Protein AF-A0A090KH53-F1 (afdb_monomer_lite)

Radius of gyration: 16.34 Å; chains: 1; bounding box: 43×39×41 Å

Structure (mmCIF, N/CA/C/O backbone):
data_AF-A0A090KH53-F1
#
_entry.id   AF-A0A090KH53-F1
#
loop_
_atom_site.group_PDB
_atom_site.id
_atom_site.type_symbol
_atom_site.label_atom_id
_atom_site.label_alt_id
_atom_site.label_comp_id
_atom_site.label_asym_id
_atom_site.label_entity_id
_atom_site.label_seq_id
_atom_site.pdbx_PDB_ins_code
_atom_site.Cartn_x
_atom_site.Cartn_y
_atom_site.Cartn_z
_atom_site.occupancy
_atom_site.B_iso_or_equiv
_atom_site.auth_seq_id
_atom_site.auth_comp_id
_atom_site.auth_asym_id
_atom_site.auth_atom_id
_atom_site.pdbx_PDB_model_num
ATOM 1 N N . MET A 1 1 ? -23.558 -7.255 -25.163 1.00 36.09 1 MET A N 1
ATOM 2 C CA . MET A 1 1 ? -22.268 -6.539 -25.307 1.00 36.09 1 MET A CA 1
ATOM 3 C C . MET A 1 1 ? -22.298 -5.239 -24.498 1.00 36.09 1 MET A C 1
ATOM 5 O O . MET A 1 1 ? -22.715 -4.218 -25.021 1.00 36.09 1 MET A O 1
ATOM 9 N N . ARG A 1 2 ? -21.944 -5.261 -23.205 1.00 32.09 2 ARG A N 1
ATOM 10 C CA . ARG A 1 2 ? -21.854 -4.046 -22.356 1.00 32.09 2 ARG A CA 1
ATOM 11 C C . ARG A 1 2 ? -20.673 -4.074 -21.363 1.00 32.09 2 ARG A C 1
ATOM 13 O O . ARG A 1 2 ? -20.668 -3.305 -20.414 1.00 32.09 2 ARG A O 1
ATOM 20 N N . SER A 1 3 ? -19.657 -4.913 -21.587 1.00 32.62 3 SER A N 1
ATOM 21 C CA . SER A 1 3 ? -18.611 -5.167 -20.573 1.00 32.62 3 SER A CA 1
ATOM 22 C C . SER A 1 3 ? -17.208 -4.653 -20.916 1.00 32.62 3 SER A C 1
ATOM 24 O O . SER A 1 3 ? -16.292 -4.857 -20.133 1.00 32.62 3 SER A O 1
ATOM 26 N N . VAL A 1 4 ? -17.018 -3.946 -22.035 1.00 26.72 4 VAL A N 1
ATOM 27 C CA . VAL A 1 4 ? -15.692 -3.404 -22.413 1.00 26.72 4 VAL A CA 1
ATOM 28 C C . VAL A 1 4 ? -15.463 -1.985 -21.856 1.00 26.72 4 VAL A C 1
ATOM 30 O O . VAL A 1 4 ? -14.329 -1.562 -21.662 1.00 26.72 4 VAL A O 1
ATOM 33 N N . SER A 1 5 ? -16.523 -1.243 -21.512 1.00 27.14 5 SER A N 1
ATOM 34 C CA . SER A 1 5 ? -16.422 0.174 -21.114 1.00 27.14 5 SER A CA 1
ATOM 35 C C . SER A 1 5 ? -16.051 0.424 -19.644 1.00 27.14 5 SER A C 1
ATOM 37 O O . SER A 1 5 ? -15.729 1.559 -19.290 1.00 27.14 5 SER A O 1
ATOM 39 N N . ILE A 1 6 ? -16.081 -0.603 -18.786 1.00 28.72 6 ILE A N 1
ATOM 40 C CA . ILE A 1 6 ? -15.756 -0.474 -17.353 1.00 28.72 6 ILE A CA 1
ATOM 41 C C . ILE A 1 6 ? -14.247 -0.651 -17.111 1.00 28.72 6 ILE A C 1
ATOM 43 O O . ILE A 1 6 ? -13.673 0.134 -16.358 1.00 28.72 6 ILE A O 1
ATOM 47 N N . LEU A 1 7 ? -13.579 -1.585 -17.808 1.00 29.00 7 LEU A N 1
ATOM 48 C CA . LEU A 1 7 ? -12.127 -1.800 -17.671 1.00 29.00 7 LEU A CA 1
ATOM 49 C C . LEU A 1 7 ? -11.296 -0.595 -18.151 1.00 29.00 7 LEU A C 1
ATOM 51 O O . LEU A 1 7 ? -10.310 -0.227 -17.515 1.00 29.00 7 LEU A O 1
ATOM 55 N N . ALA A 1 8 ? -11.729 0.088 -19.216 1.00 28.22 8 ALA A N 1
ATOM 56 C CA . ALA A 1 8 ? -11.022 1.257 -19.751 1.00 28.22 8 ALA A CA 1
ATOM 57 C C . ALA A 1 8 ? -11.035 2.478 -18.805 1.00 28.22 8 ALA A C 1
ATOM 59 O O . ALA A 1 8 ? -10.188 3.363 -18.918 1.00 28.22 8 ALA A O 1
ATOM 60 N N . LYS A 1 9 ? -11.981 2.545 -17.854 1.00 30.27 9 LYS A N 1
ATOM 61 C CA . LYS A 1 9 ? -12.041 3.629 -16.857 1.00 30.27 9 LYS A CA 1
ATOM 62 C C . LYS A 1 9 ? -11.125 3.385 -15.655 1.00 30.27 9 LYS A C 1
ATOM 64 O O . LYS A 1 9 ? -10.704 4.349 -15.026 1.00 30.27 9 LYS A O 1
ATOM 69 N N . THR A 1 10 ? -10.792 2.131 -15.342 1.00 43.41 10 THR A N 1
ATOM 70 C CA . THR A 1 10 ? -10.001 1.786 -14.149 1.00 43.41 10 THR A CA 1
ATOM 71 C C . THR A 1 10 ? -8.487 1.909 -14.336 1.00 43.41 10 THR A C 1
ATOM 73 O O . THR A 1 10 ? -7.813 2.252 -13.368 1.00 43.41 10 THR A O 1
ATOM 76 N N . GLY A 1 11 ? -7.959 1.707 -15.552 1.00 40.19 11 GLY A N 1
ATOM 77 C CA . GLY A 1 11 ? -6.536 1.951 -15.857 1.00 40.19 11 GLY A CA 1
ATOM 78 C C . GLY A 1 11 ? -6.195 3.444 -15.923 1.00 40.19 11 GLY A C 1
ATOM 79 O O . GLY A 1 11 ? -5.190 3.897 -15.382 1.00 40.19 11 GLY A O 1
ATOM 80 N N . LYS A 1 12 ? -7.120 4.259 -16.453 1.00 41.66 12 LYS A N 1
ATOM 81 C CA . LYS A 1 12 ? -6.928 5.708 -16.627 1.00 41.66 12 LYS A CA 1
ATOM 82 C C . LYS A 1 12 ? -6.725 6.467 -15.308 1.00 41.66 12 LYS A C 1
ATOM 84 O O . LYS A 1 12 ? -6.047 7.482 -15.305 1.00 41.66 12 LYS A O 1
ATOM 89 N N . ALA A 1 13 ? -7.275 5.983 -14.193 1.00 44.31 13 ALA A N 1
ATOM 90 C CA . ALA A 1 13 ? -7.125 6.599 -12.870 1.00 44.31 13 ALA A CA 1
ATOM 91 C C . ALA A 1 13 ? -5.740 6.350 -12.237 1.00 44.31 13 ALA A C 1
ATOM 93 O O . ALA A 1 13 ? -5.166 7.260 -11.642 1.00 44.31 13 ALA A O 1
ATOM 94 N N . LEU A 1 14 ? -5.173 5.145 -12.407 1.00 46.28 14 LEU A N 1
ATOM 95 C CA . LEU A 1 14 ? -3.783 4.860 -12.021 1.00 46.28 14 LEU A CA 1
ATOM 96 C C . LEU A 1 14 ? -2.815 5.653 -12.912 1.00 46.28 14 LEU A C 1
ATOM 98 O O . LEU A 1 14 ? -1.851 6.236 -12.421 1.00 46.28 14 LEU A O 1
ATOM 102 N N . GLN A 1 15 ? -3.138 5.728 -14.204 1.00 47.66 15 GLN A N 1
ATOM 103 C CA . GLN A 1 15 ? -2.396 6.494 -15.194 1.00 47.66 15 GLN A CA 1
ATOM 104 C C . GLN A 1 15 ? -2.440 8.002 -14.911 1.00 47.66 15 GLN A C 1
ATOM 106 O O . GLN A 1 15 ? -1.408 8.642 -15.005 1.00 47.66 15 GLN A O 1
ATOM 111 N N . LEU A 1 16 ? -3.579 8.572 -14.499 1.00 41.19 16 LEU A N 1
ATOM 112 C CA . LEU A 1 16 ? -3.717 10.003 -14.188 1.00 41.19 16 LEU A CA 1
ATOM 113 C C . LEU A 1 16 ? -2.996 10.402 -12.896 1.00 41.19 16 LEU A C 1
ATOM 115 O O . LEU A 1 16 ? -2.250 11.372 -12.923 1.00 41.19 16 LEU A O 1
ATOM 119 N N . ALA A 1 17 ? -3.152 9.647 -11.803 1.00 45.41 17 ALA A N 1
ATOM 120 C CA . ALA A 1 17 ? -2.506 9.984 -10.531 1.00 45.41 17 ALA A CA 1
ATOM 121 C C . ALA A 1 17 ? -0.972 9.890 -10.609 1.00 45.41 17 ALA A C 1
ATOM 123 O O . ALA A 1 17 ? -0.268 10.706 -10.019 1.00 45.41 17 ALA A O 1
ATOM 124 N N . LEU A 1 18 ? -0.441 8.926 -11.372 1.00 49.88 18 LEU A N 1
ATOM 125 C CA . LEU A 1 18 ? 1.002 8.812 -11.567 1.00 49.88 18 LEU A CA 1
ATOM 126 C C . LEU A 1 18 ? 1.523 9.720 -12.699 1.00 49.88 18 LEU A C 1
ATOM 128 O O . LEU A 1 18 ? 2.639 10.211 -12.588 1.00 49.88 18 LEU A O 1
ATOM 132 N N . ALA A 1 19 ? 0.747 10.002 -13.756 1.00 41.44 19 ALA A N 1
ATOM 133 C CA . ALA A 1 19 ? 1.155 10.926 -14.827 1.00 41.44 19 ALA A CA 1
ATOM 134 C C . ALA A 1 19 ? 1.070 12.409 -14.420 1.00 41.44 19 ALA A C 1
ATOM 136 O O . ALA A 1 19 ? 1.871 13.216 -14.893 1.00 41.44 19 ALA A O 1
ATOM 137 N N . ALA A 1 20 ? 0.154 12.789 -13.526 1.00 38.91 20 ALA A N 1
ATOM 138 C CA . ALA A 1 20 ? 0.092 14.146 -12.980 1.00 38.91 20 ALA A CA 1
ATOM 139 C C . ALA A 1 20 ? 1.318 14.458 -12.109 1.00 38.91 20 ALA A C 1
ATOM 141 O O . ALA A 1 20 ? 1.941 15.506 -12.283 1.00 38.91 20 ALA A O 1
ATOM 142 N N . ALA A 1 21 ? 1.756 13.490 -11.292 1.00 45.44 21 ALA A N 1
ATOM 143 C CA . ALA A 1 21 ? 3.037 13.548 -10.588 1.00 45.44 21 ALA A CA 1
ATOM 144 C C . ALA A 1 21 ? 4.224 13.743 -11.549 1.00 45.44 21 ALA A C 1
ATOM 146 O O . ALA A 1 21 ? 5.239 14.323 -11.189 1.00 45.44 21 ALA A O 1
ATOM 147 N N . VAL A 1 22 ? 4.110 13.284 -12.795 1.00 47.34 22 VAL A N 1
ATOM 148 C CA . VAL A 1 22 ? 5.182 13.307 -13.799 1.00 47.34 22 VAL A CA 1
ATOM 149 C C . VAL A 1 22 ? 5.236 14.616 -14.584 1.00 47.34 22 VAL A C 1
ATOM 151 O O . VAL A 1 22 ? 6.329 15.104 -14.874 1.00 47.34 22 VAL A O 1
ATOM 154 N N . ALA A 1 23 ? 4.088 15.216 -14.900 1.00 37.19 23 ALA A N 1
ATOM 155 C CA . ALA A 1 23 ? 4.017 16.450 -15.683 1.00 37.19 23 ALA A CA 1
ATOM 156 C C . ALA A 1 23 ? 4.673 17.657 -14.976 1.00 37.19 23 ALA A C 1
ATOM 158 O O . ALA A 1 23 ? 5.210 18.544 -15.641 1.00 37.19 23 ALA A O 1
ATOM 159 N N . GLU A 1 24 ? 4.713 17.680 -13.638 1.00 42.97 24 GLU A N 1
ATOM 160 C CA . GLU A 1 24 ? 5.451 18.702 -12.876 1.00 42.97 24 GLU A CA 1
ATOM 161 C C . GLU A 1 24 ? 6.969 18.392 -12.757 1.00 42.97 24 GLU A C 1
ATOM 163 O O . GLU A 1 24 ? 7.762 19.319 -12.569 1.00 42.97 24 GLU A O 1
ATOM 168 N N . ARG A 1 25 ? 7.399 17.128 -12.953 1.00 53.41 25 ARG A N 1
ATOM 169 C CA . ARG A 1 25 ? 8.777 16.610 -12.746 1.00 53.41 25 ARG A CA 1
ATOM 170 C C . ARG A 1 25 ? 9.743 16.785 -13.933 1.00 53.41 25 ARG A C 1
ATOM 172 O O . ARG A 1 25 ? 10.950 16.676 -13.739 1.00 53.41 25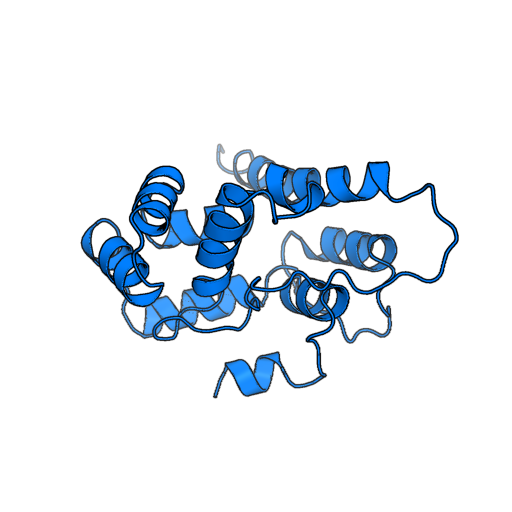 ARG A O 1
ATOM 179 N N . GLY A 1 26 ? 9.263 17.094 -15.140 1.00 43.00 26 GLY A N 1
ATOM 180 C CA . GLY A 1 26 ? 10.084 17.211 -16.364 1.00 43.00 26 GLY A CA 1
ATOM 181 C C . GLY A 1 26 ? 10.995 18.449 -16.482 1.00 43.00 26 GLY A C 1
ATOM 182 O O . GLY A 1 26 ? 11.528 18.700 -17.559 1.00 43.00 26 GLY A O 1
ATOM 183 N N . ARG A 1 27 ? 11.161 19.255 -15.422 1.00 46.56 27 ARG A N 1
ATOM 184 C CA . ARG A 1 27 ? 11.899 20.539 -15.459 1.00 46.56 27 ARG A CA 1
ATOM 185 C C . ARG A 1 27 ? 13.255 20.564 -14.740 1.00 46.56 27 ARG A C 1
ATOM 187 O O . ARG A 1 27 ? 13.920 21.592 -14.803 1.00 46.56 27 ARG A O 1
ATOM 194 N N . SER A 1 28 ? 13.681 19.495 -14.061 1.00 40.34 28 SER A N 1
ATOM 195 C CA . SER A 1 28 ? 14.901 19.522 -13.233 1.00 40.34 28 SER A CA 1
ATOM 196 C C . SER A 1 28 ? 15.937 18.486 -13.678 1.00 40.34 28 SER A C 1
ATOM 198 O O . SER A 1 28 ? 15.689 17.286 -13.625 1.00 40.34 28 SER A O 1
ATOM 200 N N . THR A 1 29 ? 17.109 18.960 -14.103 1.00 39.31 29 THR A N 1
ATOM 201 C CA . THR A 1 29 ? 18.254 18.183 -14.616 1.00 39.31 29 THR A CA 1
ATOM 202 C C . THR A 1 29 ? 19.238 17.740 -13.524 1.00 39.31 29 THR A C 1
ATOM 204 O O . THR A 1 29 ? 20.420 17.560 -13.807 1.00 39.31 29 THR A O 1
ATOM 207 N N . ASN A 1 30 ? 18.804 17.594 -12.270 1.00 38.75 30 ASN A N 1
ATOM 208 C CA . ASN A 1 30 ? 19.696 17.232 -11.165 1.00 38.75 30 ASN A CA 1
ATOM 209 C C . ASN A 1 30 ? 19.515 15.762 -10.760 1.00 38.75 30 ASN A C 1
ATOM 211 O O . ASN A 1 30 ? 18.390 15.264 -10.756 1.00 38.75 30 ASN A O 1
ATOM 215 N N . THR A 1 31 ? 20.617 15.082 -10.424 1.00 44.09 31 THR A N 1
ATOM 216 C CA . THR A 1 31 ? 20.677 13.680 -9.971 1.00 44.09 31 THR A CA 1
ATOM 217 C C . THR A 1 31 ? 19.504 13.343 -9.043 1.00 44.09 31 THR A C 1
ATOM 219 O O . THR A 1 31 ? 19.359 13.932 -7.971 1.00 44.09 31 THR A O 1
ATOM 222 N N . ARG A 1 32 ? 18.629 12.436 -9.494 1.00 54.03 32 ARG A N 1
ATOM 223 C CA . ARG A 1 32 ? 17.311 12.178 -8.896 1.00 54.03 32 ARG A CA 1
ATOM 224 C C . ARG A 1 32 ? 17.475 11.503 -7.527 1.00 54.03 32 ARG A C 1
ATOM 226 O O . ARG A 1 32 ? 17.979 10.388 -7.442 1.00 54.03 32 ARG A O 1
ATOM 233 N N . ILE A 1 33 ? 17.080 12.191 -6.455 1.00 56.78 33 ILE A N 1
ATOM 234 C CA . ILE A 1 33 ? 17.081 11.652 -5.086 1.00 56.78 33 ILE A CA 1
ATOM 235 C C . ILE A 1 33 ? 15.856 10.741 -4.934 1.00 56.78 33 ILE A C 1
ATOM 237 O O . ILE A 1 33 ? 14.749 11.156 -5.271 1.00 56.78 33 ILE A O 1
ATOM 241 N N . ALA A 1 34 ? 16.056 9.519 -4.429 1.00 60.81 34 ALA A N 1
ATOM 242 C CA . ALA A 1 34 ? 14.974 8.591 -4.096 1.00 60.81 34 ALA A CA 1
ATOM 243 C C . ALA A 1 34 ? 13.896 9.277 -3.232 1.00 60.81 34 ALA A C 1
ATOM 245 O O . ALA A 1 34 ? 14.218 9.967 -2.260 1.00 60.81 34 ALA A O 1
ATOM 246 N N . MET A 1 35 ? 12.617 9.066 -3.554 1.00 72.19 35 MET A N 1
ATOM 247 C CA . MET A 1 35 ? 11.459 9.665 -2.875 1.00 72.19 35 MET A CA 1
ATOM 248 C C . MET A 1 35 ? 11.149 8.943 -1.557 1.00 72.19 35 MET A C 1
ATOM 250 O O . MET A 1 35 ? 10.047 8.448 -1.324 1.00 72.19 35 MET A O 1
ATOM 254 N N . LYS A 1 36 ? 12.134 8.860 -0.662 1.00 84.25 36 LYS A N 1
ATOM 255 C CA . LYS A 1 36 ? 11.947 8.246 0.651 1.00 84.25 36 LYS A CA 1
ATOM 256 C C . LYS A 1 36 ? 11.082 9.152 1.530 1.00 84.25 36 LYS A C 1
ATOM 258 O O . LYS A 1 36 ? 11.548 10.169 2.038 1.00 84.25 36 LYS A O 1
ATOM 263 N N . VAL A 1 37 ? 9.828 8.759 1.740 1.00 90.44 37 VAL A N 1
ATOM 264 C CA . VAL A 1 37 ? 8.909 9.424 2.674 1.00 90.44 3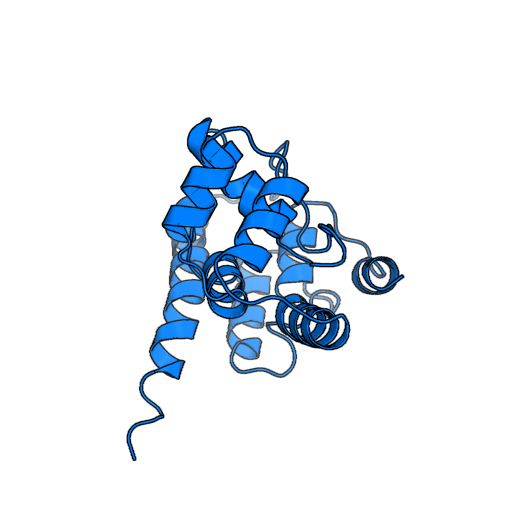7 VAL A CA 1
ATOM 265 C C . VAL A 1 37 ? 8.983 8.722 4.027 1.00 90.44 37 VAL A C 1
ATOM 267 O O . VAL A 1 37 ? 8.652 7.542 4.147 1.00 90.44 37 VAL A O 1
ATOM 270 N N . GLU A 1 38 ? 9.430 9.433 5.061 1.00 94.25 38 GLU A N 1
ATOM 271 C CA . GLU A 1 38 ? 9.495 8.880 6.414 1.00 94.25 38 GLU A CA 1
ATOM 272 C C . GLU A 1 38 ? 8.095 8.494 6.920 1.00 94.25 38 GLU A C 1
ATOM 274 O O . GLU A 1 38 ? 7.136 9.255 6.802 1.00 94.25 38 GLU A O 1
ATOM 279 N N . GLY A 1 39 ? 7.971 7.283 7.471 1.00 94.81 39 GLY A N 1
ATOM 280 C CA . GLY A 1 39 ? 6.703 6.739 7.964 1.00 94.81 39 GLY A CA 1
ATOM 281 C C . GLY A 1 39 ? 5.790 6.122 6.897 1.00 94.81 39 GLY A C 1
ATOM 282 O O . GLY A 1 39 ? 4.795 5.499 7.268 1.00 94.81 39 GLY A O 1
ATOM 283 N N . LEU A 1 40 ? 6.115 6.233 5.601 1.00 96.31 40 LEU A N 1
ATOM 284 C CA . LEU A 1 40 ? 5.374 5.560 4.529 1.00 96.31 40 LEU A CA 1
ATOM 285 C C . LEU A 1 40 ? 5.798 4.089 4.454 1.00 96.31 40 LEU A C 1
ATOM 287 O O . LEU A 1 40 ? 6.981 3.788 4.290 1.00 96.31 40 LEU A O 1
ATOM 291 N N . LYS A 1 41 ? 4.838 3.167 4.580 1.00 97.62 41 LYS A N 1
ATOM 292 C CA . LYS A 1 41 ? 5.126 1.725 4.566 1.00 97.62 41 LYS A CA 1
ATOM 293 C C . LYS A 1 41 ? 5.367 1.185 3.156 1.00 97.62 41 LYS A C 1
ATOM 295 O O . LYS A 1 41 ? 4.879 1.741 2.164 1.00 97.62 41 LYS A O 1
ATOM 300 N N . GLY A 1 42 ? 6.109 0.082 3.082 1.00 96.38 42 GLY A N 1
ATOM 301 C CA . GLY A 1 42 ? 6.381 -0.629 1.832 1.00 96.38 42 GLY A CA 1
ATOM 302 C C . GLY A 1 42 ? 5.133 -1.309 1.266 1.00 96.38 42 GLY A C 1
ATOM 303 O O . GLY A 1 42 ? 4.195 -1.643 1.988 1.00 96.38 42 GLY A O 1
ATOM 304 N N . CYS A 1 43 ? 5.121 -1.534 -0.041 1.00 97.81 43 CYS A N 1
ATOM 305 C CA . CYS A 1 43 ? 4.091 -2.290 -0.742 1.00 97.81 43 CYS A CA 1
ATOM 306 C C . CYS A 1 43 ? 4.015 -3.749 -0.268 1.00 97.81 43 CYS A C 1
ATOM 308 O O . CYS A 1 43 ? 2.918 -4.295 -0.152 1.00 97.81 43 CYS A O 1
ATOM 310 N N . PHE A 1 44 ? 5.161 -4.359 0.046 1.00 98.00 44 PHE A N 1
ATOM 311 C CA . PHE A 1 44 ? 5.241 -5.738 0.543 1.00 98.00 44 PHE A CA 1
ATOM 312 C C . PHE A 1 44 ? 5.040 -5.876 2.063 1.00 98.00 44 PHE A C 1
ATOM 314 O O . PHE A 1 44 ? 5.007 -6.995 2.576 1.00 98.00 44 PHE A O 1
ATOM 321 N N . GLU A 1 45 ? 4.895 -4.771 2.803 1.00 97.19 45 GLU A N 1
ATOM 322 C CA . GLU A 1 45 ? 4.666 -4.824 4.250 1.00 97.19 45 GLU A CA 1
ATOM 323 C C . GLU A 1 45 ? 3.294 -5.448 4.551 1.00 97.19 45 GLU A C 1
ATOM 325 O O . GLU A 1 45 ? 2.270 -5.031 4.001 1.00 97.19 45 GLU A O 1
ATOM 330 N N . LYS A 1 46 ? 3.285 -6.481 5.404 1.00 96.94 46 LYS A N 1
ATOM 331 C CA . LYS A 1 46 ? 2.093 -7.276 5.724 1.00 96.94 46 LYS A CA 1
ATOM 332 C C . LYS A 1 46 ? 1.348 -6.702 6.927 1.00 96.94 46 LYS A C 1
ATOM 334 O O . LYS A 1 46 ? 1.947 -6.444 7.968 1.00 96.94 46 LYS A O 1
ATOM 339 N N . THR A 1 47 ? 0.023 -6.664 6.842 1.00 98.50 47 THR A N 1
ATOM 340 C CA . THR A 1 47 ? -0.871 -6.580 8.008 1.00 98.50 47 THR A CA 1
ATOM 341 C C . THR A 1 47 ? -1.668 -7.875 8.076 1.00 98.50 47 THR A C 1
ATOM 343 O O . THR A 1 47 ? -2.442 -8.145 7.166 1.00 98.50 47 THR A O 1
ATOM 346 N N . GLN A 1 48 ? -1.427 -8.717 9.088 1.00 97.06 48 GLN A N 1
ATOM 347 C CA . GLN A 1 48 ? -2.003 -10.074 9.186 1.00 97.06 48 GLN A CA 1
ATOM 348 C C . GLN A 1 48 ? -1.949 -10.865 7.857 1.00 97.06 48 GLN A C 1
ATOM 350 O O . GLN A 1 48 ? -2.930 -11.441 7.399 1.00 97.06 48 GLN A O 1
ATOM 355 N N . GLY A 1 49 ? -0.796 -10.841 7.184 1.00 97.31 49 GLY A N 1
ATOM 356 C CA . GLY A 1 49 ? -0.609 -11.529 5.903 1.00 97.31 49 GLY A CA 1
ATOM 357 C C . GLY A 1 49 ? -1.069 -10.757 4.663 1.00 97.31 49 GLY A C 1
ATOM 358 O O . GLY A 1 49 ? -0.700 -11.154 3.566 1.00 97.31 49 GLY A O 1
ATOM 359 N N . VAL A 1 50 ? -1.791 -9.642 4.791 1.00 98.44 50 VAL A N 1
ATOM 360 C CA . VAL A 1 50 ? -2.269 -8.828 3.659 1.00 98.44 50 VAL A CA 1
ATOM 361 C C . VAL A 1 50 ? -1.205 -7.814 3.231 1.00 98.44 50 VAL A C 1
ATOM 363 O O . VAL A 1 50 ? -0.837 -6.936 4.014 1.00 98.44 50 VAL A O 1
ATOM 366 N N . PHE A 1 51 ? -0.734 -7.893 1.983 1.00 98.69 51 PHE A N 1
ATOM 367 C CA . PHE A 1 51 ? 0.166 -6.889 1.402 1.00 98.69 51 PHE A CA 1
ATOM 368 C C . PHE A 1 51 ? -0.524 -5.539 1.193 1.00 98.69 51 PHE A C 1
ATOM 370 O O . PHE A 1 51 ? -1.741 -5.457 1.014 1.00 98.69 51 PHE A O 1
ATOM 377 N N . TYR A 1 52 ? 0.271 -4.469 1.137 1.00 98.38 52 TYR A N 1
ATOM 378 C CA . TYR A 1 52 ? -0.154 -3.097 0.836 1.00 98.38 52 TYR A CA 1
ATOM 379 C C . TYR A 1 52 ? -1.071 -2.430 1.874 1.00 98.38 52 TYR A C 1
ATOM 381 O O . TYR A 1 52 ? -1.175 -1.204 1.891 1.00 98.38 52 TYR A O 1
ATOM 389 N N . PHE A 1 53 ? -1.715 -3.181 2.769 1.00 98.56 53 PHE A N 1
ATOM 390 C CA . PHE A 1 53 ? -2.687 -2.620 3.705 1.00 98.56 53 PHE A CA 1
ATOM 391 C C . PHE A 1 53 ? -2.056 -1.579 4.644 1.00 98.56 53 PHE A C 1
ATOM 393 O O . PHE A 1 53 ? -2.522 -0.440 4.706 1.00 98.56 53 PHE A O 1
ATOM 400 N N . ALA A 1 54 ? -0.922 -1.913 5.272 1.00 98.44 54 ALA A N 1
ATOM 401 C CA . ALA A 1 54 ? -0.144 -0.978 6.091 1.00 98.44 54 ALA A CA 1
ATOM 402 C C . ALA A 1 54 ? 0.267 0.284 5.305 1.00 98.44 54 ALA A C 1
ATOM 404 O O . ALA A 1 54 ? 0.244 1.405 5.823 1.00 98.44 54 ALA A O 1
ATOM 405 N N . ARG A 1 55 ? 0.593 0.126 4.015 1.00 98.25 55 ARG A N 1
ATOM 406 C CA . ARG A 1 55 ? 0.919 1.243 3.122 1.00 98.25 55 ARG A CA 1
ATOM 407 C C . ARG A 1 55 ? -0.270 2.168 2.915 1.00 98.25 55 ARG A C 1
ATOM 409 O O . ARG A 1 55 ? -0.112 3.367 3.131 1.00 98.25 55 ARG A O 1
ATOM 416 N N . MET A 1 56 ? -1.448 1.643 2.589 1.00 98.31 56 MET A N 1
ATOM 417 C CA . MET A 1 56 ? -2.670 2.447 2.470 1.00 98.31 56 MET A CA 1
ATOM 418 C C . MET A 1 56 ? -2.959 3.226 3.765 1.00 98.31 56 MET A C 1
ATOM 420 O O . MET A 1 56 ? -3.161 4.441 3.725 1.00 98.31 56 MET A O 1
ATOM 424 N N . CYS A 1 57 ? -2.883 2.566 4.925 1.00 98.75 57 CYS A N 1
ATOM 425 C CA . CYS A 1 57 ? -3.096 3.216 6.218 1.00 98.75 57 CYS A CA 1
ATOM 426 C C . CYS A 1 57 ? -2.049 4.307 6.502 1.00 98.75 57 CYS A C 1
ATOM 428 O O . CYS A 1 57 ? -2.393 5.412 6.924 1.00 98.75 57 CYS A O 1
ATOM 430 N N . SER A 1 58 ? -0.764 4.057 6.229 1.00 98.44 58 SER A N 1
ATOM 431 C CA . SER A 1 58 ? 0.280 5.077 6.408 1.00 98.44 58 SER A CA 1
ATOM 432 C C . SER A 1 58 ? 0.134 6.274 5.465 1.00 98.44 58 SER A C 1
ATOM 434 O O . SER A 1 58 ? 0.329 7.401 5.917 1.00 98.44 58 SER A O 1
ATOM 436 N N . LYS A 1 59 ? -0.308 6.079 4.212 1.00 97.75 59 LYS A N 1
ATOM 437 C CA . LYS A 1 59 ? -0.646 7.183 3.293 1.00 97.75 59 LYS A CA 1
ATOM 438 C C . LYS A 1 59 ? -1.726 8.087 3.884 1.00 97.75 59 LYS A C 1
ATOM 440 O O . LYS A 1 59 ? -1.563 9.305 3.882 1.00 97.75 59 LYS A O 1
ATOM 445 N N . ILE A 1 60 ? -2.791 7.503 4.436 1.00 98.50 60 ILE A N 1
ATOM 446 C CA . ILE A 1 60 ? -3.872 8.252 5.093 1.00 98.50 60 ILE A CA 1
ATOM 447 C C . ILE A 1 60 ? -3.328 9.079 6.268 1.00 98.50 60 ILE A C 1
ATOM 449 O O . ILE A 1 60 ? -3.606 10.278 6.358 1.00 98.50 60 ILE A O 1
ATOM 453 N N . ARG A 1 61 ? -2.516 8.467 7.143 1.00 98.44 61 ARG A N 1
ATOM 454 C CA . ARG A 1 61 ? -1.926 9.161 8.303 1.00 98.44 61 ARG A CA 1
ATOM 455 C C . ARG A 1 61 ? -1.003 10.301 7.875 1.00 98.44 61 ARG A C 1
ATOM 457 O O . ARG A 1 61 ? -1.113 11.404 8.402 1.00 98.44 61 ARG A O 1
ATOM 464 N N . LEU A 1 62 ? -0.127 10.061 6.901 1.00 97.56 62 LEU A N 1
ATOM 465 C CA . LEU A 1 62 ? 0.798 11.073 6.389 1.00 97.56 62 LEU A CA 1
ATOM 466 C C . LEU A 1 62 ? 0.066 12.223 5.700 1.00 97.56 62 LEU A C 1
ATOM 468 O O . LEU A 1 62 ? 0.451 13.378 5.879 1.00 97.56 62 LEU A O 1
ATOM 472 N N . HIS A 1 63 ? -1.005 11.933 4.957 1.00 96.62 63 HIS A N 1
ATOM 473 C CA . HIS A 1 63 ? -1.826 12.976 4.353 1.00 96.62 63 HIS A CA 1
ATOM 474 C C . HIS A 1 63 ? -2.467 13.851 5.431 1.00 96.62 63 HIS A C 1
ATOM 476 O O . HIS A 1 63 ? -2.423 15.074 5.334 1.00 96.62 63 HIS A O 1
ATOM 482 N N . ALA A 1 64 ? -3.051 13.254 6.472 1.00 97.56 64 ALA A N 1
ATOM 483 C CA . ALA A 1 64 ? -3.661 14.018 7.560 1.00 97.56 64 ALA A CA 1
ATOM 484 C C . ALA A 1 64 ? -2.652 14.896 8.319 1.00 97.56 64 ALA A C 1
ATOM 486 O O . ALA A 1 64 ? -3.025 15.939 8.844 1.00 97.56 64 ALA A O 1
ATOM 487 N N . GLN A 1 65 ? -1.376 14.506 8.334 1.00 97.25 65 GLN A N 1
ATOM 488 C CA . GLN A 1 65 ? -0.285 15.285 8.926 1.00 97.25 65 GLN A CA 1
ATOM 489 C C . GLN A 1 65 ? 0.327 16.326 7.972 1.00 97.25 65 GLN A C 1
ATOM 491 O O . GLN A 1 65 ? 1.271 17.007 8.362 1.00 97.25 65 GLN A O 1
ATOM 496 N N . GLY A 1 66 ? -0.136 16.424 6.720 1.00 95.69 66 GLY A N 1
ATOM 497 C CA . GLY A 1 66 ? 0.478 17.289 5.704 1.00 95.69 66 GLY A CA 1
ATOM 498 C C . GLY A 1 66 ? 1.885 16.848 5.273 1.00 95.69 66 GLY A C 1
ATOM 499 O O . GLY A 1 66 ? 2.618 17.633 4.682 1.00 95.69 66 GLY A O 1
ATOM 500 N N . LYS A 1 67 ? 2.274 15.602 5.574 1.00 94.38 67 LYS A N 1
ATOM 501 C CA . LYS A 1 67 ? 3.607 15.038 5.289 1.00 94.38 67 LYS A CA 1
ATOM 502 C C . LYS A 1 67 ? 3.646 14.168 4.035 1.00 94.38 67 LYS A C 1
ATOM 504 O O . LYS A 1 67 ? 4.723 13.763 3.607 1.00 94.38 67 LYS A O 1
ATOM 509 N N . LEU A 1 68 ? 2.488 13.847 3.458 1.00 90.56 68 LEU A N 1
ATOM 510 C CA . LEU A 1 68 ? 2.420 13.084 2.217 1.00 90.56 68 LEU A CA 1
ATOM 511 C C . LEU A 1 68 ? 2.706 14.012 1.018 1.00 90.56 68 LEU A C 1
ATOM 513 O O . LEU A 1 68 ? 1.972 14.992 0.847 1.00 90.56 68 LEU A O 1
ATOM 517 N N . PRO A 1 69 ? 3.714 13.721 0.170 1.00 87.69 69 PRO A N 1
ATOM 518 C CA . PRO A 1 69 ? 4.021 14.564 -0.983 1.00 87.69 69 PRO A CA 1
ATOM 519 C C . PRO A 1 69 ? 2.824 14.700 -1.932 1.00 87.69 69 PRO A C 1
ATOM 521 O O . PRO A 1 69 ? 2.049 13.755 -2.093 1.00 87.69 69 PRO A O 1
ATOM 524 N N . LYS A 1 70 ? 2.694 15.867 -2.577 1.00 83.12 70 LYS A N 1
ATOM 525 C CA . LYS A 1 70 ? 1.562 16.235 -3.453 1.00 83.12 70 LYS A CA 1
ATOM 526 C C . LYS A 1 70 ? 1.248 15.163 -4.503 1.00 83.12 70 LYS A C 1
ATOM 528 O O . LYS A 1 70 ? 0.094 14.783 -4.663 1.00 83.12 70 LYS A O 1
ATOM 533 N N . ASP A 1 71 ? 2.289 14.599 -5.103 1.00 78.25 71 ASP A N 1
ATOM 534 C CA . ASP A 1 71 ? 2.230 13.551 -6.128 1.00 78.25 71 ASP A CA 1
ATOM 535 C C . ASP A 1 71 ? 1.475 12.278 -5.706 1.00 78.25 71 ASP A C 1
ATOM 537 O O . ASP A 1 71 ? 0.992 11.529 -6.547 1.00 78.25 71 ASP A O 1
ATOM 541 N N . TYR A 1 72 ? 1.350 12.016 -4.404 1.00 78.06 72 TYR A N 1
ATOM 542 C CA . TYR A 1 72 ? 0.618 10.859 -3.885 1.00 78.06 72 TYR A CA 1
ATOM 543 C C . TYR A 1 72 ? -0.856 11.172 -3.597 1.00 78.06 72 TYR A C 1
ATOM 545 O O . TYR A 1 72 ? -1.649 10.244 -3.422 1.00 78.06 72 TYR A O 1
ATOM 553 N N . GLN A 1 73 ? -1.223 12.453 -3.491 1.00 84.56 73 GLN A N 1
ATOM 554 C CA . GLN A 1 73 ? -2.520 12.886 -2.965 1.00 84.56 73 GLN A CA 1
ATOM 555 C C . GLN A 1 73 ? -3.651 12.639 -3.966 1.00 84.56 73 GLN A C 1
ATOM 557 O O . GLN A 1 73 ? -4.706 12.143 -3.578 1.00 84.56 73 GLN A O 1
ATOM 562 N N . GLU A 1 74 ? -3.412 12.889 -5.258 1.00 77.12 74 GLU A N 1
ATOM 563 C CA . GLU A 1 74 ? -4.410 12.667 -6.317 1.00 77.12 74 GLU A CA 1
ATOM 564 C C . GLU A 1 74 ? -4.832 11.194 -6.441 1.00 77.12 74 GLU A C 1
ATOM 566 O O . GLU A 1 74 ? -5.955 10.892 -6.842 1.00 77.12 74 GLU A O 1
ATOM 571 N N . GLY A 1 75 ? -3.948 10.267 -6.057 1.00 79.88 75 GLY A N 1
ATOM 572 C CA . GLY A 1 75 ? -4.191 8.827 -6.107 1.00 79.88 75 GLY A CA 1
ATOM 573 C C . GLY A 1 75 ? -4.832 8.224 -4.854 1.00 79.88 75 GLY A C 1
ATOM 574 O O . GLY A 1 75 ? -5.040 7.009 -4.828 1.00 79.88 75 GLY A O 1
ATOM 575 N N . LEU A 1 76 ? -5.116 9.008 -3.807 1.00 90.06 76 LEU A N 1
ATOM 576 C CA . LEU A 1 76 ? -5.705 8.476 -2.574 1.00 90.06 76 LEU A CA 1
ATOM 577 C C . LEU A 1 76 ? -7.100 7.896 -2.815 1.00 90.06 76 LEU A C 1
ATOM 579 O O . LEU A 1 76 ? -7.945 8.513 -3.459 1.00 90.06 76 LEU A O 1
ATOM 583 N N . GLY A 1 77 ? -7.326 6.680 -2.317 1.00 91.94 77 GLY A N 1
ATOM 584 C CA . GLY A 1 77 ? -8.571 5.935 -2.546 1.00 91.94 77 GLY A CA 1
ATOM 585 C C . GLY A 1 77 ? -8.741 5.399 -3.970 1.00 91.94 77 GLY A C 1
ATOM 586 O O . GLY A 1 77 ? -9.702 4.687 -4.266 1.00 91.94 77 GLY A O 1
ATOM 587 N N . GLN A 1 78 ? -7.784 5.674 -4.855 1.00 91.31 78 GLN A N 1
ATOM 588 C CA . GLN A 1 78 ? -7.747 5.194 -6.231 1.00 91.31 78 GLN A CA 1
ATOM 589 C C . GLN A 1 78 ? -6.644 4.142 -6.400 1.00 91.31 78 GLN A C 1
ATOM 591 O O . GLN A 1 78 ? -5.988 3.744 -5.438 1.00 91.31 78 GLN A O 1
ATOM 596 N N . GLY A 1 79 ? -6.472 3.624 -7.622 1.00 92.31 79 GLY A N 1
ATOM 597 C CA . GLY A 1 79 ? -5.409 2.664 -7.930 1.00 92.31 79 GLY A CA 1
ATOM 598 C C . GLY A 1 79 ? -5.392 1.475 -6.964 1.00 92.31 79 GLY A C 1
ATOM 599 O O . GLY A 1 79 ? -6.384 0.752 -6.846 1.00 92.31 79 GLY A O 1
ATOM 600 N N . PHE A 1 80 ? -4.265 1.274 -6.279 1.00 96.31 80 PHE A N 1
ATOM 601 C CA . PHE A 1 80 ? -4.101 0.221 -5.277 1.00 96.31 80 PHE A CA 1
ATOM 602 C C . PHE A 1 80 ? -4.967 0.414 -4.025 1.00 96.31 80 PHE A C 1
ATOM 604 O O . PHE A 1 80 ? -5.580 -0.564 -3.605 1.00 96.31 80 PHE A O 1
ATOM 611 N N . ASP A 1 81 ? -5.114 1.631 -3.483 1.00 97.19 81 ASP A N 1
ATOM 612 C CA . ASP A 1 81 ? -5.998 1.894 -2.330 1.00 97.19 81 ASP A CA 1
ATOM 613 C C . ASP A 1 81 ? -7.437 1.475 -2.663 1.00 97.19 81 ASP A C 1
ATOM 615 O O . ASP A 1 81 ? -8.078 0.708 -1.945 1.00 97.19 81 ASP A O 1
ATOM 619 N N . GLY A 1 82 ? -7.926 1.916 -3.826 1.00 95.44 82 GLY A N 1
ATOM 620 C CA . GLY A 1 82 ? -9.277 1.604 -4.280 1.00 95.44 82 GLY A CA 1
ATOM 621 C C . GLY A 1 82 ? -9.471 0.123 -4.608 1.00 95.44 82 GLY A C 1
ATOM 622 O O . GLY A 1 82 ? -10.525 -0.437 -4.311 1.00 95.44 82 GLY A O 1
ATOM 623 N N . ARG A 1 83 ? -8.474 -0.537 -5.221 1.00 96.38 83 ARG A N 1
ATOM 624 C CA . ARG A 1 83 ? -8.508 -1.993 -5.473 1.00 96.38 83 ARG A CA 1
ATOM 625 C C . ARG A 1 83 ? -8.548 -2.773 -4.157 1.00 96.38 83 ARG A C 1
ATOM 627 O O . ARG A 1 83 ? -9.348 -3.697 -4.055 1.00 96.38 83 ARG A O 1
ATOM 634 N N . THR A 1 84 ? -7.758 -2.354 -3.168 1.00 98.00 84 THR A N 1
ATOM 635 C CA . THR A 1 84 ? -7.753 -2.906 -1.807 1.00 98.00 84 THR A CA 1
ATOM 636 C C . THR A 1 84 ? -9.151 -2.797 -1.203 1.00 98.00 84 THR A C 1
ATOM 638 O O . THR A 1 84 ? -9.788 -3.817 -0.957 1.00 98.00 84 THR A O 1
ATOM 641 N N . CYS A 1 85 ? -9.699 -1.583 -1.088 1.00 98.38 85 CYS A N 1
ATOM 642 C CA . CYS A 1 85 ? -11.021 -1.354 -0.492 1.00 98.38 85 CYS A CA 1
ATOM 643 C C . CYS A 1 85 ? -12.139 -2.142 -1.198 1.00 98.38 85 CYS A C 1
ATOM 645 O O . CYS A 1 85 ? -12.951 -2.788 -0.538 1.00 98.38 85 CYS A O 1
ATOM 647 N N . ARG A 1 86 ? -12.144 -2.179 -2.542 1.00 98.00 86 ARG A N 1
ATOM 648 C CA . ARG A 1 86 ? -13.119 -2.974 -3.312 1.00 98.00 86 ARG A CA 1
ATOM 649 C C . ARG A 1 86 ? -12.993 -4.475 -3.065 1.00 98.00 86 ARG A C 1
ATOM 651 O O . ARG A 1 86 ? -14.018 -5.146 -3.020 1.00 98.00 86 ARG A O 1
ATOM 658 N N . TYR A 1 87 ? -11.779 -5.003 -2.903 1.00 98.12 87 TYR A N 1
ATOM 659 C CA . TYR A 1 87 ? -11.579 -6.424 -2.602 1.00 98.12 87 TYR A CA 1
ATOM 660 C C . TYR A 1 87 ? -12.121 -6.802 -1.215 1.00 98.12 87 TYR A C 1
ATOM 662 O O . TYR A 1 87 ? -12.738 -7.859 -1.063 1.00 98.12 87 TYR A O 1
ATOM 670 N N . PHE A 1 88 ? -11.944 -5.903 -0.241 1.00 98.06 88 PHE A N 1
ATOM 671 C CA . PHE A 1 88 ? -12.512 -6.007 1.106 1.00 98.06 88 PHE A CA 1
ATOM 672 C C . PHE A 1 88 ? -14.007 -5.672 1.174 1.00 98.06 88 PHE A C 1
ATOM 674 O O . PHE A 1 88 ? -14.620 -5.921 2.202 1.00 98.06 88 PHE A O 1
ATOM 681 N N . GLY A 1 89 ? -14.618 -5.125 0.119 1.00 98.19 89 GLY A N 1
ATOM 682 C CA . GLY A 1 89 ? -16.036 -4.753 0.121 1.00 98.19 89 GLY A CA 1
ATOM 683 C C . GLY A 1 89 ? -16.373 -3.535 0.990 1.00 98.19 89 GLY A C 1
ATOM 684 O O . GLY A 1 89 ? -17.501 -3.430 1.458 1.00 98.19 89 GLY A O 1
ATOM 685 N N . VAL A 1 90 ? -15.422 -2.621 1.204 1.00 98.56 90 VAL A N 1
ATOM 686 C CA . VAL A 1 90 ? -15.594 -1.395 2.008 1.00 98.56 90 VAL A CA 1
ATOM 687 C C . VAL A 1 90 ? -15.321 -0.139 1.177 1.00 98.56 90 VAL A C 1
ATOM 689 O O . VAL A 1 90 ? -14.668 -0.207 0.130 1.00 98.56 90 VAL A O 1
ATOM 692 N N . ARG A 1 91 ? -15.802 1.029 1.625 1.00 98.50 91 ARG A N 1
ATOM 693 C CA . ARG A 1 91 ? -15.447 2.314 1.000 1.00 98.50 91 ARG A CA 1
ATOM 694 C C . ARG A 1 91 ? -14.133 2.834 1.573 1.00 98.50 91 ARG A C 1
ATOM 696 O O . ARG A 1 91 ? -13.853 2.658 2.756 1.00 98.50 91 ARG A O 1
ATOM 703 N N . TYR A 1 92 ? -13.351 3.518 0.744 1.00 98.56 92 TYR A N 1
ATOM 704 C CA . TYR A 1 92 ? -12.082 4.103 1.178 1.00 98.56 92 TYR A CA 1
ATOM 705 C C . TYR A 1 92 ? -12.280 5.160 2.270 1.00 98.56 92 TYR A C 1
ATOM 707 O O . TYR A 1 92 ? -11.487 5.249 3.202 1.00 98.56 92 TYR A O 1
ATOM 715 N N . GLU A 1 93 ? -13.359 5.934 2.181 1.00 98.44 93 GLU A N 1
ATOM 716 C CA . GLU A 1 93 ? -13.704 6.986 3.132 1.00 98.44 93 GLU A CA 1
ATOM 717 C C . GLU A 1 93 ? -13.926 6.417 4.539 1.00 98.44 93 GLU A C 1
ATOM 719 O O . GLU A 1 93 ? -13.418 6.980 5.506 1.00 98.44 93 GLU A O 1
ATOM 724 N N . ASP A 1 94 ? -14.578 5.256 4.645 1.00 98.69 94 ASP A N 1
ATOM 725 C CA . ASP A 1 94 ? -14.838 4.605 5.932 1.00 98.69 94 ASP A CA 1
ATOM 726 C C . ASP A 1 94 ? -13.538 4.045 6.532 1.00 98.69 94 ASP A C 1
ATOM 728 O O . ASP A 1 94 ? -13.268 4.215 7.722 1.00 98.69 94 ASP A O 1
ATOM 732 N N . VAL A 1 95 ? -12.674 3.447 5.699 1.00 98.75 95 VAL A N 1
ATOM 733 C CA . VAL A 1 95 ? -11.329 3.002 6.114 1.00 98.75 95 VAL A CA 1
ATOM 734 C C . VAL A 1 95 ? -10.494 4.189 6.591 1.00 98.75 95 VAL A C 1
ATOM 736 O O . VAL A 1 95 ? -9.831 4.113 7.628 1.00 98.75 95 VAL A O 1
ATOM 739 N N . ARG A 1 96 ? -10.549 5.313 5.870 1.00 98.75 96 ARG A N 1
ATOM 740 C CA . ARG A 1 96 ? -9.884 6.556 6.259 1.00 98.75 96 ARG A CA 1
ATOM 741 C C . ARG A 1 96 ? -10.364 7.031 7.625 1.00 98.75 96 ARG A C 1
ATOM 743 O O . ARG A 1 96 ? -9.524 7.383 8.446 1.00 98.75 96 ARG A O 1
ATOM 750 N N . GLU A 1 97 ? -11.663 7.020 7.899 1.00 98.75 97 GLU A N 1
ATOM 751 C CA . GLU A 1 97 ? -12.191 7.372 9.222 1.00 98.75 97 GLU A CA 1
ATOM 752 C C . GLU A 1 97 ? -11.649 6.456 10.326 1.00 98.75 97 GLU A C 1
ATOM 754 O O . GLU A 1 97 ? -11.210 6.958 11.360 1.00 98.75 97 GLU A O 1
ATOM 759 N N . GLN A 1 98 ? -11.581 5.138 10.095 1.00 98.81 98 GLN A N 1
ATOM 760 C CA . GLN A 1 98 ? -10.987 4.208 11.064 1.00 98.81 98 GLN A CA 1
ATOM 761 C C . GLN A 1 98 ? -9.515 4.531 11.350 1.00 98.81 98 GLN A C 1
ATOM 763 O O . GLN A 1 98 ? -9.097 4.563 12.507 1.00 98.81 98 GLN A O 1
ATOM 768 N N . VAL A 1 99 ? -8.726 4.801 10.306 1.00 98.81 99 VAL A N 1
ATOM 769 C CA . VAL A 1 99 ? -7.309 5.167 10.447 1.00 98.81 99 VAL A CA 1
ATOM 770 C C . VAL A 1 99 ? -7.156 6.479 11.221 1.00 98.81 99 VAL A C 1
ATOM 772 O O . VAL A 1 99 ? -6.298 6.587 12.099 1.00 98.81 99 VAL A O 1
ATOM 775 N N . LEU A 1 100 ? -7.987 7.478 10.916 1.00 98.69 100 LEU A N 1
ATOM 776 C CA . LEU A 1 100 ? -7.942 8.791 11.564 1.00 98.69 100 LEU A CA 1
ATOM 777 C C . LEU A 1 100 ? -8.511 8.782 12.986 1.00 98.69 100 LEU A C 1
ATOM 779 O O . LEU A 1 100 ? -8.188 9.679 13.760 1.00 98.69 100 LEU A O 1
ATOM 783 N N . SER A 1 101 ? -9.265 7.749 13.372 1.00 98.50 101 SER A N 1
ATOM 784 C CA . SER A 1 101 ? -9.685 7.536 14.761 1.00 98.50 101 SER A CA 1
ATOM 785 C C . SER A 1 101 ? -8.559 7.007 15.662 1.00 98.50 101 SER A C 1
ATOM 787 O O . SER A 1 101 ? -8.828 6.623 16.797 1.00 98.50 101 SER A O 1
ATOM 789 N N . GLY A 1 102 ? -7.320 6.917 15.165 1.00 98.12 102 GLY A N 1
ATOM 790 C CA . GLY A 1 102 ? -6.152 6.481 15.934 1.00 98.12 102 GLY A CA 1
ATOM 791 C C . GLY A 1 102 ? -5.941 4.966 16.000 1.00 98.12 102 GLY A C 1
ATOM 792 O O . GLY A 1 102 ? -5.049 4.525 16.718 1.00 98.12 102 GLY A O 1
ATOM 793 N N . LYS A 1 103 ? -6.717 4.171 15.251 1.00 98.69 103 LYS A N 1
ATOM 794 C CA . LYS A 1 103 ? -6.563 2.710 15.215 1.00 98.69 103 LYS A CA 1
ATOM 795 C C . LYS A 1 103 ? -5.240 2.283 14.570 1.00 98.69 103 LYS A C 1
ATOM 797 O O . LYS A 1 103 ? -4.739 2.900 13.617 1.00 98.69 103 LYS A O 1
ATOM 802 N N . THR A 1 104 ? -4.692 1.185 15.076 1.00 98.81 104 THR A N 1
ATOM 803 C CA . THR A 1 104 ? -3.559 0.463 14.488 1.00 98.81 104 THR A CA 1
ATOM 804 C C . THR A 1 104 ? -3.949 -0.185 13.159 1.00 98.81 104 THR A C 1
ATOM 806 O O . THR A 1 104 ? -5.127 -0.380 12.870 1.00 98.81 104 THR A O 1
ATOM 809 N N . ASP A 1 105 ? -2.967 -0.548 12.329 1.00 98.75 105 ASP A N 1
ATOM 810 C CA . ASP A 1 105 ? -3.247 -1.205 11.042 1.00 98.75 105 ASP A CA 1
ATOM 811 C C . ASP A 1 105 ? -4.021 -2.518 11.222 1.00 98.75 105 ASP A C 1
ATOM 813 O O . ASP A 1 105 ? -4.912 -2.814 10.432 1.00 98.75 105 ASP A O 1
ATOM 817 N N . VAL A 1 106 ? -3.726 -3.266 12.289 1.00 98.75 106 VAL A N 1
ATOM 818 C CA . VAL A 1 106 ? -4.442 -4.497 12.649 1.00 98.75 106 VAL A CA 1
ATOM 819 C C . VAL A 1 106 ? -5.910 -4.210 12.963 1.00 98.75 106 VAL A C 1
ATOM 821 O O . VAL A 1 106 ? -6.780 -4.817 12.353 1.00 98.75 106 VAL A O 1
ATOM 824 N N . GLU A 1 107 ? -6.200 -3.236 13.825 1.00 98.81 107 GLU A N 1
ATOM 825 C CA . GLU A 1 107 ? -7.585 -2.894 14.181 1.00 98.81 107 GLU A CA 1
ATOM 826 C C . GLU A 1 107 ? -8.388 -2.368 12.981 1.00 98.81 107 GLU A C 1
ATOM 828 O O . GLU A 1 107 ? -9.586 -2.632 12.864 1.00 98.81 107 GLU A O 1
ATOM 833 N N . VAL A 1 108 ? -7.747 -1.626 12.070 1.00 98.88 108 VAL A N 1
ATOM 834 C CA . VAL A 1 108 ? -8.394 -1.170 10.830 1.00 98.88 108 VAL A CA 1
ATOM 835 C C . VAL A 1 108 ? -8.668 -2.354 9.898 1.00 98.88 108 VAL A C 1
ATOM 837 O O . VAL A 1 108 ? -9.740 -2.406 9.292 1.00 98.88 108 VAL A O 1
ATOM 840 N N . LEU A 1 109 ? -7.741 -3.312 9.785 1.00 98.75 109 LEU A N 1
ATOM 841 C CA . LEU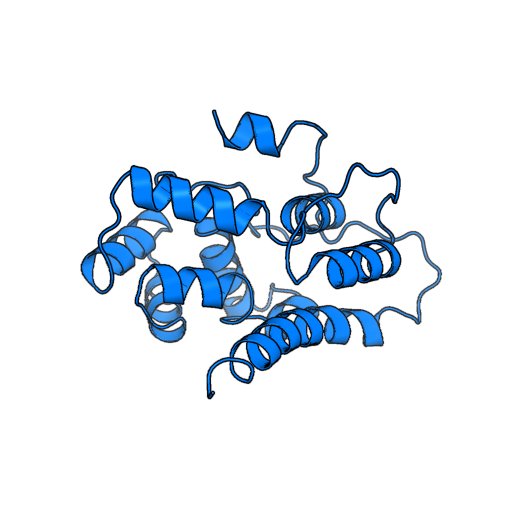 A 1 109 ? -7.946 -4.520 8.982 1.00 98.75 109 LEU A CA 1
ATOM 842 C C . LEU A 1 109 ? -9.075 -5.383 9.552 1.00 98.75 109 LEU A C 1
ATOM 844 O O . LEU A 1 109 ? -9.970 -5.771 8.803 1.00 98.75 109 LEU A O 1
ATOM 848 N N . ASP A 1 110 ? -9.080 -5.617 10.863 1.00 98.69 110 ASP A N 1
ATOM 849 C CA . ASP A 1 110 ? -10.136 -6.363 11.550 1.00 98.69 110 ASP A CA 1
ATOM 850 C C . ASP A 1 110 ? -11.504 -5.708 11.314 1.00 98.69 110 ASP A C 1
ATOM 852 O O . ASP A 1 110 ? -12.485 -6.388 11.004 1.00 98.69 110 ASP A O 1
ATOM 856 N N . TRP A 1 111 ? -11.569 -4.372 11.365 1.00 98.75 111 TRP A N 1
ATOM 857 C CA . TRP A 1 111 ? -12.784 -3.633 11.027 1.00 98.75 111 TRP A CA 1
ATOM 858 C C . TRP A 1 111 ? -13.214 -3.852 9.569 1.00 98.75 111 TRP A C 1
ATOM 860 O O . TRP A 1 111 ? -14.400 -4.085 9.325 1.00 98.75 111 TRP A O 1
ATOM 870 N N . CYS A 1 112 ? -12.281 -3.831 8.607 1.00 98.69 112 CYS A N 1
ATOM 871 C CA . CYS A 1 112 ? -12.587 -4.095 7.194 1.00 98.69 112 CYS A CA 1
ATOM 872 C C . CYS A 1 112 ? -13.150 -5.508 6.994 1.00 98.69 112 CYS A C 1
ATOM 874 O O . CYS A 1 112 ? -14.135 -5.686 6.281 1.00 98.69 112 CYS A O 1
ATOM 876 N N . LEU A 1 113 ? -12.551 -6.506 7.650 1.00 98.19 113 LEU A N 1
ATOM 877 C CA . LEU A 1 113 ? -12.976 -7.905 7.580 1.00 98.19 113 LEU A CA 1
ATOM 878 C C . LEU A 1 113 ? -14.338 -8.143 8.250 1.00 98.19 113 LEU A C 1
ATOM 880 O O . LEU A 1 113 ? -15.074 -9.036 7.831 1.00 98.19 113 LEU A O 1
ATOM 884 N N . ALA A 1 114 ? -14.677 -7.353 9.272 1.00 98.19 114 ALA A N 1
ATOM 885 C CA . ALA A 1 114 ? -15.954 -7.434 9.976 1.00 98.19 114 ALA A CA 1
ATOM 886 C C . ALA A 1 114 ? -17.098 -6.685 9.269 1.00 98.19 114 ALA A C 1
ATOM 888 O O . ALA A 1 114 ? -18.242 -7.127 9.341 1.00 98.19 114 ALA A O 1
ATOM 889 N N . ASN A 1 115 ? -16.809 -5.559 8.607 1.00 98.12 115 ASN A N 1
ATOM 890 C CA . ASN A 1 115 ? -17.826 -4.676 8.011 1.00 98.12 115 ASN A CA 1
ATOM 891 C C . ASN A 1 115 ? -17.935 -4.801 6.486 1.00 98.12 115 ASN A C 1
ATOM 893 O O . ASN A 1 115 ? -18.862 -4.256 5.891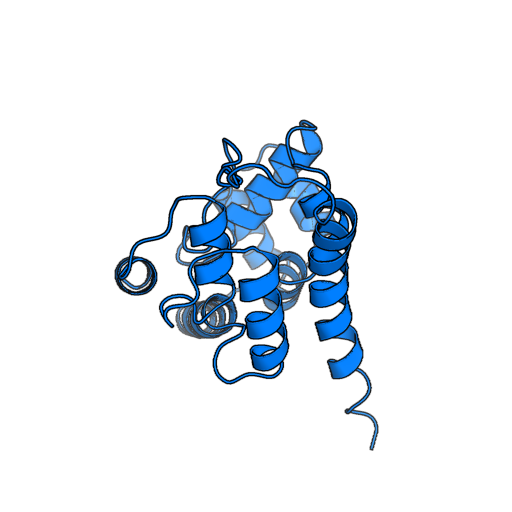 1.00 98.12 115 ASN A O 1
ATOM 897 N N . GLY A 1 116 ? -16.999 -5.505 5.856 1.00 97.25 116 GLY A N 1
ATOM 898 C CA . GLY A 1 116 ? -17.036 -5.838 4.441 1.00 97.25 116 GLY A CA 1
ATOM 899 C C . GLY A 1 116 ? -17.054 -7.347 4.238 1.00 97.25 116 GLY A C 1
ATOM 900 O O . GLY A 1 116 ? -17.998 -8.041 4.615 1.00 97.25 116 GLY A O 1
ATOM 901 N N . ARG A 1 117 ? -15.997 -7.863 3.617 1.00 94.50 117 ARG A N 1
ATOM 902 C CA . ARG A 1 117 ? -15.808 -9.283 3.332 1.00 94.50 117 ARG A CA 1
ATOM 903 C C . ARG A 1 117 ? -14.770 -9.870 4.275 1.00 94.50 117 ARG A C 1
ATOM 905 O O . ARG A 1 117 ? -13.612 -9.454 4.277 1.00 94.50 117 ARG A O 1
ATOM 912 N N . ARG A 1 118 ? -15.166 -10.916 4.996 1.00 95.62 118 ARG A N 1
ATOM 913 C CA . ARG A 1 118 ? -14.227 -11.789 5.697 1.00 95.62 118 ARG A CA 1
ATOM 914 C C . ARG A 1 118 ? -13.452 -12.609 4.668 1.00 95.62 118 ARG A C 1
ATOM 916 O O . ARG A 1 118 ? -14.068 -13.275 3.844 1.00 95.62 118 ARG A O 1
ATOM 923 N N . LEU A 1 119 ? -12.126 -12.543 4.724 1.00 97.12 119 LEU A N 1
ATOM 924 C CA . LEU A 1 119 ? -11.243 -13.283 3.830 1.00 97.12 119 LEU A CA 1
ATOM 925 C C . LEU A 1 119 ? -10.739 -14.558 4.506 1.00 97.12 119 LEU A C 1
ATOM 927 O O . LEU A 1 119 ? -10.343 -14.550 5.671 1.00 97.12 119 LEU A O 1
ATOM 931 N N . THR A 1 120 ? -10.740 -15.641 3.749 1.00 98.00 120 THR A N 1
ATOM 932 C CA . THR A 1 120 ? -10.011 -16.878 4.030 1.00 98.00 120 THR A CA 1
ATOM 933 C C . THR A 1 120 ? -8.532 -16.728 3.663 1.00 98.00 120 THR A C 1
ATOM 935 O O . THR A 1 120 ? -8.141 -15.800 2.951 1.00 98.00 120 THR A O 1
ATOM 938 N N . GLU A 1 121 ? -7.697 -17.669 4.106 1.00 97.50 121 GLU A N 1
ATOM 939 C CA . GLU A 1 121 ? -6.273 -17.700 3.741 1.00 97.50 121 GLU A CA 1
ATOM 940 C C . GLU A 1 121 ? -6.063 -17.783 2.220 1.00 97.50 121 GLU A C 1
ATOM 942 O O . GLU A 1 121 ? -5.199 -17.096 1.676 1.00 97.50 121 GLU A O 1
ATOM 947 N N . GLU A 1 122 ? -6.895 -18.555 1.512 1.00 98.50 122 GLU A N 1
ATOM 948 C CA . GLU A 1 122 ? -6.843 -18.655 0.050 1.00 98.50 122 GLU A CA 1
ATOM 949 C C . GLU A 1 122 ? -7.220 -17.326 -0.624 1.00 98.50 122 GLU A C 1
ATOM 951 O O . GLU A 1 122 ? -6.579 -16.895 -1.581 1.00 98.50 122 GLU A O 1
ATOM 956 N N . GLU A 1 123 ? -8.209 -16.607 -0.098 1.00 98.38 123 GLU A N 1
ATOM 957 C CA . GLU A 1 123 ? -8.582 -15.297 -0.634 1.00 98.38 123 GLU A CA 1
ATOM 958 C C . GLU A 1 123 ? -7.514 -14.229 -0.356 1.00 98.38 123 GLU A C 1
ATOM 960 O O . GLU A 1 123 ? -7.332 -13.331 -1.184 1.00 98.38 123 GLU A O 1
ATOM 965 N N . ILE A 1 124 ? -6.780 -14.324 0.758 1.00 98.44 124 ILE A N 1
ATOM 966 C CA . ILE A 1 124 ? -5.596 -13.489 1.016 1.00 98.44 124 ILE A CA 1
ATOM 967 C C . ILE A 1 124 ? -4.479 -13.842 0.026 1.00 98.44 124 ILE A C 1
ATOM 969 O O . ILE A 1 124 ? -3.873 -12.939 -0.551 1.00 98.44 124 ILE A O 1
ATOM 973 N N . LEU A 1 125 ? -4.238 -15.130 -0.240 1.00 98.25 125 LEU A N 1
ATOM 974 C CA . LEU A 1 125 ? -3.271 -15.585 -1.244 1.00 98.25 125 LEU A CA 1
ATOM 975 C C . LEU A 1 125 ? -3.601 -15.043 -2.643 1.00 98.25 125 LEU A C 1
ATOM 977 O O . LEU A 1 125 ? -2.711 -14.533 -3.333 1.00 98.25 125 LEU A O 1
ATOM 981 N N . ILE A 1 126 ? -4.868 -15.121 -3.058 1.00 98.38 126 ILE A N 1
ATOM 982 C CA . ILE A 1 126 ? -5.345 -14.597 -4.346 1.00 98.38 126 ILE A CA 1
ATOM 983 C C . ILE A 1 126 ? -5.146 -13.081 -4.407 1.00 98.38 126 ILE A C 1
ATOM 985 O O . ILE A 1 126 ? -4.593 -12.574 -5.385 1.00 98.38 126 ILE A O 1
ATOM 989 N N . TYR A 1 127 ? -5.531 -12.359 -3.352 1.00 98.44 127 TYR A N 1
ATOM 990 C CA . TYR A 1 127 ? -5.330 -10.914 -3.260 1.00 98.44 127 TYR A CA 1
ATOM 991 C C . TYR A 1 127 ? -3.854 -10.531 -3.364 1.00 98.44 127 TYR A C 1
ATOM 993 O O . TYR A 1 127 ? -3.494 -9.715 -4.210 1.00 98.44 127 TYR A O 1
ATOM 1001 N N . ASN A 1 128 ? -2.993 -11.150 -2.557 1.00 98.62 128 ASN A N 1
ATOM 1002 C CA . ASN A 1 128 ? -1.561 -10.877 -2.552 1.00 98.62 128 ASN A CA 1
ATOM 1003 C C . ASN A 1 128 ? -0.932 -11.189 -3.913 1.00 98.62 128 ASN A C 1
ATOM 1005 O O . ASN A 1 128 ? -0.108 -10.417 -4.406 1.00 98.62 128 ASN A O 1
ATOM 1009 N N . SER A 1 129 ? -1.351 -12.286 -4.551 1.00 97.88 129 SER A N 1
ATOM 1010 C CA . SER A 1 129 ? -0.880 -12.682 -5.881 1.00 97.88 129 SER A CA 1
ATOM 1011 C C . SER A 1 129 ? -1.292 -11.682 -6.952 1.00 97.88 129 SER A C 1
ATOM 1013 O O . SER A 1 129 ? -0.493 -11.377 -7.831 1.00 97.88 129 SER A O 1
ATOM 1015 N N . PHE A 1 130 ? -2.514 -11.157 -6.869 1.00 97.56 130 PHE A N 1
ATOM 1016 C CA . PHE A 1 130 ? -3.012 -10.132 -7.776 1.00 97.56 130 PHE A CA 1
ATOM 1017 C C . PHE A 1 130 ? -2.313 -8.786 -7.552 1.00 97.56 130 PHE A C 1
ATOM 1019 O O . PHE A 1 130 ? -1.766 -8.213 -8.491 1.00 97.56 130 PHE A O 1
ATOM 1026 N N . ILE A 1 131 ? -2.315 -8.276 -6.317 1.00 97.44 131 ILE A N 1
ATOM 1027 C CA . ILE A 1 131 ? -1.892 -6.906 -6.012 1.00 97.44 131 ILE A CA 1
ATOM 1028 C C . ILE A 1 131 ? -0.392 -6.706 -6.254 1.00 97.44 131 ILE A C 1
ATOM 1030 O O . ILE A 1 131 ? -0.003 -5.689 -6.823 1.00 97.44 131 ILE A O 1
ATOM 1034 N N . SER A 1 132 ? 0.432 -7.700 -5.897 1.00 97.38 132 SER A N 1
ATOM 1035 C CA . SER A 1 132 ? 1.894 -7.627 -6.016 1.00 97.38 132 SER A CA 1
ATOM 1036 C C . SER A 1 132 ? 2.407 -7.817 -7.442 1.00 97.38 132 SER A C 1
ATOM 1038 O O . SER A 1 132 ? 3.538 -7.441 -7.724 1.00 97.38 132 SER A O 1
ATOM 1040 N N . LYS A 1 133 ? 1.590 -8.373 -8.349 1.00 96.88 133 LYS A N 1
ATOM 1041 C CA . LYS A 1 133 ? 1.976 -8.653 -9.743 1.00 96.88 133 LYS A CA 1
ATOM 1042 C C . LYS A 1 133 ? 1.389 -7.666 -10.747 1.00 96.88 133 LYS A C 1
ATOM 1044 O O . LYS A 1 133 ? 1.577 -7.847 -11.945 1.00 96.88 133 LYS A O 1
ATOM 1049 N N . ARG A 1 134 ? 0.703 -6.612 -10.289 1.00 96.31 134 ARG A N 1
ATOM 1050 C CA . ARG A 1 134 ? 0.169 -5.590 -11.197 1.00 96.31 134 ARG A CA 1
ATOM 1051 C C . ARG A 1 134 ? 1.281 -4.955 -12.033 1.00 96.31 134 ARG A C 1
ATOM 1053 O O . ARG A 1 134 ? 2.300 -4.529 -11.487 1.00 96.31 134 ARG A O 1
ATOM 1060 N N . GLY A 1 135 ? 1.044 -4.871 -13.338 1.00 94.00 135 GLY A N 1
ATOM 1061 C CA . GLY A 1 135 ? 2.003 -4.449 -14.356 1.00 94.00 135 GLY A CA 1
ATOM 1062 C C . GLY A 1 135 ? 2.755 -5.610 -15.020 1.00 94.00 135 GLY A C 1
ATOM 1063 O O . GLY A 1 135 ? 3.381 -5.400 -16.057 1.00 94.00 135 GLY A O 1
ATOM 1064 N N . TRP A 1 136 ? 2.672 -6.839 -14.496 1.00 95.62 136 TRP A N 1
ATOM 1065 C CA . TRP A 1 136 ? 3.379 -7.999 -15.046 1.00 95.62 136 TRP A CA 1
ATOM 1066 C C . TRP A 1 136 ? 2.438 -8.940 -15.809 1.00 95.62 136 TRP A C 1
ATOM 1068 O O . TRP A 1 136 ? 1.599 -9.607 -15.207 1.00 95.62 136 TRP A O 1
ATOM 1078 N N . HIS A 1 137 ? 2.610 -9.020 -17.135 1.00 95.38 137 HIS A N 1
ATOM 1079 C CA . HIS A 1 137 ? 1.744 -9.784 -18.049 1.00 95.38 137 HIS A CA 1
ATOM 1080 C C . HIS A 1 137 ? 0.251 -9.494 -17.852 1.00 95.38 137 HIS A C 1
ATOM 1082 O O . HIS A 1 137 ? -0.585 -10.399 -17.841 1.00 95.38 137 HIS A O 1
ATOM 1088 N N . ASP A 1 138 ? -0.082 -8.215 -17.711 1.00 94.56 138 ASP A N 1
ATOM 1089 C CA . ASP A 1 138 ? -1.454 -7.763 -17.560 1.00 94.56 138 ASP A CA 1
ATOM 1090 C C . ASP A 1 138 ? -1.749 -6.523 -18.414 1.00 94.56 138 ASP A C 1
ATOM 1092 O O . ASP A 1 138 ? -0.934 -6.073 -19.221 1.00 94.56 138 ASP A O 1
ATOM 1096 N N . ASP A 1 139 ? -2.960 -5.994 -18.267 1.00 92.56 139 ASP A N 1
ATOM 1097 C CA . ASP A 1 139 ? -3.471 -4.840 -19.004 1.00 92.56 139 ASP A CA 1
ATOM 1098 C C . ASP A 1 139 ? -2.707 -3.528 -18.746 1.00 92.56 139 ASP A C 1
ATOM 1100 O O . ASP A 1 139 ? -2.935 -2.555 -19.460 1.00 92.56 139 ASP A O 1
ATOM 1104 N N . GLU A 1 140 ? -1.784 -3.489 -17.779 1.00 90.25 140 GLU A N 1
ATOM 1105 C CA . GLU A 1 140 ? -0.967 -2.312 -17.460 1.00 90.25 140 GLU A CA 1
ATOM 1106 C C . GLU A 1 140 ? 0.509 -2.491 -17.854 1.00 90.25 140 GLU A C 1
ATOM 1108 O O . GLU A 1 140 ? 1.305 -1.582 -17.637 1.00 90.25 140 GLU A O 1
ATOM 1113 N N . THR A 1 141 ? 0.915 -3.624 -18.446 1.00 91.50 141 THR A N 1
ATOM 1114 C CA . THR A 1 141 ? 2.335 -3.883 -18.762 1.00 91.50 141 THR A CA 1
ATOM 1115 C C . THR A 1 141 ? 2.964 -2.807 -19.653 1.00 91.50 141 THR A C 1
ATOM 1117 O O . THR A 1 141 ? 4.087 -2.380 -19.393 1.00 91.50 141 THR A O 1
ATOM 1120 N N . GLY A 1 142 ? 2.241 -2.312 -20.664 1.00 90.12 142 GLY A N 1
ATOM 1121 C CA . GLY A 1 142 ? 2.728 -1.203 -21.497 1.00 90.12 142 GLY A CA 1
ATOM 1122 C C . GLY A 1 142 ? 2.872 0.108 -20.715 1.00 90.12 142 GLY A C 1
ATOM 1123 O O . GLY A 1 142 ? 3.863 0.816 -20.864 1.00 90.12 142 GLY A O 1
ATOM 1124 N N . VAL A 1 143 ? 1.924 0.386 -19.816 1.00 88.81 143 VAL A N 1
ATOM 1125 C CA . VAL A 1 143 ? 1.928 1.587 -18.968 1.00 88.81 143 VAL A CA 1
ATOM 1126 C C . VAL A 1 143 ? 3.077 1.536 -17.958 1.00 88.81 143 VAL A C 1
ATOM 1128 O O . VAL A 1 143 ? 3.739 2.544 -17.728 1.00 88.81 143 VAL A O 1
ATOM 1131 N N . LEU A 1 144 ? 3.363 0.369 -17.371 1.00 90.69 144 LEU A N 1
ATOM 1132 C CA . LEU A 1 144 ? 4.507 0.191 -16.476 1.00 90.69 144 LEU A CA 1
ATOM 1133 C C . LEU A 1 144 ? 5.833 0.502 -17.187 1.00 90.69 144 LEU A C 1
ATOM 1135 O O . LEU A 1 144 ? 6.668 1.186 -16.602 1.00 90.69 144 LEU A O 1
ATOM 1139 N N . ALA A 1 145 ? 6.015 0.058 -18.435 1.00 89.62 145 ALA A N 1
ATOM 1140 C CA . ALA A 1 145 ? 7.227 0.350 -19.205 1.00 89.62 145 ALA A CA 1
ATOM 1141 C C . ALA A 1 145 ? 7.430 1.866 -19.401 1.00 89.62 145 ALA A C 1
ATOM 1143 O O . ALA A 1 145 ? 8.510 2.386 -19.122 1.00 89.62 145 ALA A O 1
ATOM 1144 N N . GLU A 1 146 ? 6.372 2.599 -19.772 1.00 88.44 146 GLU A N 1
ATOM 1145 C CA . GLU A 1 146 ? 6.405 4.069 -19.856 1.00 88.44 146 GLU A CA 1
ATOM 1146 C C . GLU A 1 146 ? 6.744 4.713 -18.501 1.00 88.44 146 GLU A C 1
ATOM 1148 O O . GLU A 1 146 ? 7.503 5.687 -18.422 1.00 88.44 146 GLU A O 1
ATOM 1153 N N . MET A 1 147 ? 6.202 4.160 -17.413 1.00 85.44 147 MET A N 1
ATOM 1154 C CA . MET A 1 147 ? 6.431 4.653 -16.058 1.00 85.44 147 MET A CA 1
ATOM 1155 C C . MET A 1 147 ? 7.862 4.403 -15.571 1.00 85.44 147 MET A C 1
ATOM 1157 O O . MET A 1 147 ? 8.409 5.285 -14.918 1.00 85.44 147 MET A O 1
ATOM 1161 N N . ILE A 1 148 ? 8.502 3.283 -15.922 1.00 88.31 148 ILE A N 1
ATOM 1162 C CA . ILE A 1 148 ? 9.918 3.018 -15.605 1.00 88.31 148 ILE A CA 1
ATOM 1163 C C . ILE A 1 148 ? 10.802 4.125 -16.189 1.00 88.31 148 ILE A C 1
ATOM 1165 O O . ILE A 1 148 ? 11.555 4.767 -15.450 1.00 88.31 148 ILE A O 1
ATOM 1169 N N . THR A 1 149 ? 10.647 4.418 -17.486 1.00 86.94 149 THR A N 1
ATOM 1170 C CA . THR A 1 149 ? 11.383 5.501 -18.161 1.00 86.94 149 THR A CA 1
ATOM 1171 C C . THR A 1 149 ? 11.125 6.844 -17.485 1.00 86.94 149 THR A C 1
ATOM 1173 O O . THR A 1 149 ? 12.039 7.616 -17.197 1.00 86.94 149 THR A O 1
ATOM 1176 N N . THR A 1 150 ? 9.863 7.106 -17.174 1.00 82.00 150 THR A N 1
ATOM 1177 C CA . THR A 1 150 ? 9.405 8.357 -16.580 1.00 82.00 150 THR A CA 1
ATOM 1178 C C . THR A 1 150 ? 9.936 8.584 -15.157 1.00 82.00 150 THR A C 1
ATOM 1180 O O . THR A 1 150 ? 10.325 9.699 -14.782 1.00 82.00 150 THR A O 1
ATOM 1183 N N . PHE A 1 151 ? 9.966 7.530 -14.344 1.00 78.38 151 PHE A N 1
ATOM 1184 C CA . PHE A 1 151 ? 10.507 7.534 -12.985 1.00 78.38 151 PHE A CA 1
ATOM 1185 C C . PHE A 1 151 ? 12.035 7.503 -12.981 1.00 78.38 151 PHE A C 1
ATOM 1187 O O . PHE A 1 151 ? 12.650 7.869 -11.981 1.00 78.38 151 PHE A O 1
ATOM 1194 N N . GLY A 1 152 ? 12.667 7.210 -14.123 1.00 83.69 152 GLY A N 1
ATOM 1195 C CA . GLY A 1 152 ? 14.121 7.250 -14.282 1.00 83.69 152 GLY A CA 1
ATOM 1196 C C . GLY A 1 152 ? 14.835 6.286 -13.340 1.00 83.69 152 GLY A C 1
ATOM 1197 O O . GLY A 1 152 ? 15.974 6.538 -12.951 1.00 83.69 152 GLY A O 1
ATOM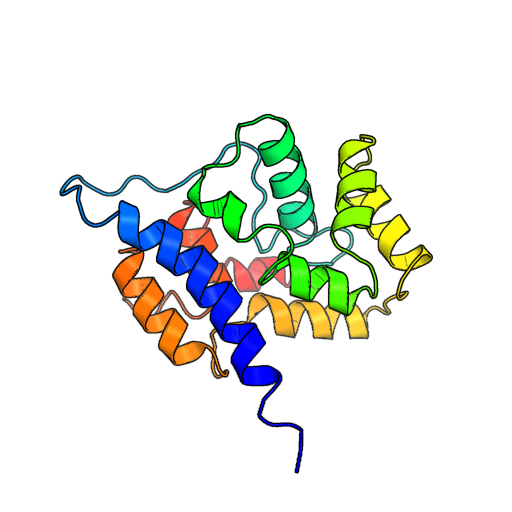 1198 N N . VAL A 1 153 ? 14.143 5.220 -12.934 1.00 84.19 153 VAL A N 1
ATOM 1199 C CA . VAL A 1 153 ? 14.751 4.098 -12.225 1.00 84.19 153 VAL A CA 1
ATOM 1200 C C . VAL A 1 153 ? 15.544 3.248 -13.219 1.00 84.19 153 VAL A C 1
ATOM 1202 O O . VAL A 1 153 ? 15.431 3.427 -14.433 1.00 84.19 153 VAL A O 1
ATOM 1205 N N . ARG A 1 154 ? 16.379 2.329 -12.723 1.00 83.06 154 ARG A N 1
ATOM 1206 C CA . ARG A 1 154 ? 17.171 1.461 -13.604 1.00 83.06 154 ARG A CA 1
ATOM 1207 C C . ARG A 1 154 ? 16.244 0.624 -14.495 1.00 83.06 154 ARG A C 1
ATOM 1209 O O . ARG A 1 154 ? 15.358 -0.067 -13.999 1.00 83.06 154 ARG A O 1
ATOM 1216 N N . ASP A 1 155 ? 16.491 0.672 -15.796 1.00 84.94 155 ASP A N 1
ATOM 1217 C CA . ASP A 1 155 ? 15.772 -0.122 -16.790 1.00 84.94 155 ASP A CA 1
ATOM 1218 C C . ASP A 1 155 ? 16.657 -1.279 -17.271 1.00 84.94 155 ASP A C 1
ATOM 1220 O O . ASP A 1 155 ? 17.215 -1.273 -18.364 1.00 84.94 155 ASP A O 1
ATOM 1224 N N . ASP A 1 156 ? 16.889 -2.242 -16.377 1.00 88.94 156 ASP A N 1
ATOM 1225 C CA . ASP A 1 156 ? 17.706 -3.440 -16.625 1.00 88.94 156 ASP A CA 1
ATOM 1226 C C . ASP A 1 156 ? 16.882 -4.740 -16.542 1.00 88.94 156 ASP A C 1
ATOM 1228 O O . ASP A 1 156 ? 17.428 -5.834 -16.392 1.00 88.94 156 ASP A O 1
ATOM 1232 N N . GLY A 1 157 ? 15.552 -4.621 -16.581 1.00 88.62 157 GLY A N 1
ATOM 1233 C CA . GLY A 1 157 ? 14.618 -5.738 -16.418 1.00 88.62 157 GLY A CA 1
ATOM 1234 C C . GLY A 1 157 ? 14.412 -6.214 -14.972 1.00 88.62 157 GLY A C 1
ATOM 1235 O O . GLY A 1 157 ? 13.718 -7.219 -14.759 1.00 88.62 157 GLY A O 1
ATOM 1236 N N . SER A 1 158 ? 14.988 -5.523 -13.977 1.00 90.56 158 SER A N 1
ATOM 1237 C CA . SER A 1 158 ? 14.742 -5.810 -12.555 1.00 90.56 158 SER A CA 1
ATOM 1238 C C . SER A 1 158 ? 13.382 -5.310 -12.058 1.00 90.56 158 SER A C 1
ATOM 1240 O O . SER A 1 158 ? 12.796 -5.936 -11.177 1.00 90.56 158 SER A O 1
ATOM 1242 N N . VAL A 1 159 ? 12.840 -4.244 -12.655 1.00 92.94 159 VAL A N 1
ATOM 1243 C CA . VAL A 1 159 ? 11.483 -3.753 -12.379 1.00 92.94 159 VAL A CA 1
ATOM 1244 C C . VAL A 1 159 ? 10.487 -4.497 -13.263 1.00 92.94 159 VAL A C 1
ATOM 1246 O O . VAL A 1 159 ? 10.480 -4.321 -14.479 1.00 92.94 159 VAL A O 1
ATOM 1249 N N . ARG A 1 160 ? 9.645 -5.345 -12.662 1.00 94.12 160 ARG A N 1
ATOM 1250 C CA . ARG A 1 160 ? 8.643 -6.149 -13.392 1.00 94.12 160 ARG A CA 1
ATOM 1251 C C . ARG A 1 160 ? 7.212 -5.816 -13.009 1.00 94.12 160 ARG A C 1
ATOM 1253 O O . ARG A 1 160 ? 6.291 -6.117 -13.760 1.00 94.12 160 ARG A O 1
ATOM 1260 N N . THR A 1 161 ? 7.031 -5.208 -11.846 1.00 95.88 161 THR A N 1
ATOM 1261 C CA . THR A 1 161 ? 5.736 -4.857 -11.272 1.00 95.88 161 THR A CA 1
ATOM 1262 C C . THR A 1 161 ? 5.745 -3.405 -10.808 1.00 95.88 161 THR A C 1
ATOM 1264 O O . THR A 1 161 ? 6.797 -2.800 -10.587 1.00 95.88 161 THR A O 1
ATOM 1267 N N . TYR A 1 162 ? 4.562 -2.844 -10.572 1.00 95.62 162 TYR A N 1
ATOM 1268 C CA . TYR A 1 162 ? 4.462 -1.553 -9.891 1.00 95.62 162 TYR A CA 1
ATOM 1269 C C . TYR A 1 162 ? 5.043 -1.577 -8.477 1.00 95.62 162 TYR A C 1
ATOM 1271 O O . TYR A 1 162 ? 5.519 -0.547 -8.010 1.00 95.62 162 TYR A O 1
ATOM 1279 N N . PHE A 1 163 ? 5.007 -2.720 -7.785 1.00 96.38 163 PHE A N 1
ATOM 1280 C CA . PHE A 1 163 ? 5.643 -2.839 -6.475 1.00 96.38 163 PHE A CA 1
ATOM 1281 C C . PHE A 1 163 ? 7.158 -2.687 -6.607 1.00 96.38 163 PHE A C 1
ATOM 1283 O O . PHE A 1 163 ? 7.732 -1.905 -5.860 1.00 96.38 163 PHE A O 1
ATOM 1290 N N . ASP A 1 164 ? 7.793 -3.325 -7.594 1.00 95.69 164 ASP A N 1
ATOM 1291 C CA . ASP A 1 164 ? 9.228 -3.137 -7.844 1.00 95.69 164 ASP A CA 1
ATOM 1292 C C . ASP A 1 164 ? 9.561 -1.667 -8.116 1.00 95.69 164 ASP A C 1
ATOM 1294 O O . ASP A 1 164 ? 10.489 -1.126 -7.519 1.00 95.69 164 ASP A O 1
ATOM 1298 N N . LEU A 1 165 ? 8.767 -1.010 -8.971 1.00 93.69 165 LEU A N 1
ATOM 1299 C CA . LEU A 1 165 ? 8.950 0.400 -9.314 1.00 93.69 165 LEU A CA 1
ATOM 1300 C C . LEU A 1 165 ? 8.871 1.295 -8.070 1.00 93.69 165 LEU A C 1
ATOM 1302 O O . LEU A 1 165 ? 9.754 2.118 -7.847 1.00 93.69 165 LEU A O 1
ATOM 1306 N N . ILE A 1 166 ? 7.828 1.118 -7.255 1.00 92.81 166 ILE A N 1
ATOM 1307 C CA . ILE A 1 166 ? 7.592 1.914 -6.044 1.00 92.81 166 ILE A CA 1
ATOM 1308 C C . ILE A 1 166 ? 8.683 1.664 -5.002 1.00 92.81 166 ILE A C 1
ATOM 1310 O O . ILE A 1 166 ? 9.213 2.607 -4.420 1.00 92.81 166 ILE A O 1
ATOM 1314 N N . GLU A 1 167 ? 9.027 0.403 -4.741 1.00 94.50 167 GLU A N 1
ATOM 1315 C CA . GLU A 1 167 ? 10.069 0.079 -3.766 1.00 94.50 167 GLU A CA 1
ATOM 1316 C C . GLU A 1 167 ? 11.430 0.621 -4.209 1.00 94.50 167 GLU A C 1
ATOM 1318 O O . GLU A 1 167 ? 12.244 1.003 -3.367 1.00 94.50 167 GLU A O 1
ATOM 1323 N N . MET A 1 168 ? 11.685 0.676 -5.519 1.00 93.19 168 MET A N 1
ATOM 1324 C CA . MET A 1 168 ? 12.934 1.195 -6.063 1.00 93.19 168 MET A CA 1
ATOM 1325 C C . MET A 1 168 ? 12.995 2.719 -5.986 1.00 93.19 168 MET A C 1
ATOM 1327 O O . MET A 1 168 ? 13.981 3.251 -5.477 1.00 93.19 168 MET A O 1
ATOM 1331 N N . ASP A 1 169 ? 11.936 3.410 -6.415 1.00 89.69 169 ASP A N 1
ATOM 1332 C CA . ASP A 1 169 ? 11.822 4.874 -6.334 1.00 89.69 169 ASP A CA 1
ATOM 1333 C C . ASP A 1 169 ? 11.938 5.378 -4.887 1.00 89.69 169 ASP A C 1
ATOM 1335 O O . ASP A 1 169 ? 12.552 6.409 -4.617 1.00 89.69 169 ASP A O 1
ATOM 1339 N N . GLU A 1 170 ? 11.406 4.617 -3.930 1.00 90.56 170 GLU A N 1
ATOM 1340 C CA . GLU A 1 170 ? 11.420 4.974 -2.510 1.00 90.56 170 GLU A CA 1
ATOM 1341 C C . GLU A 1 170 ? 12.633 4.404 -1.744 1.00 90.56 170 GLU A C 1
ATOM 1343 O O . GLU A 1 170 ? 12.719 4.536 -0.518 1.00 90.56 170 GLU A O 1
ATOM 1348 N N . GLY A 1 171 ? 13.592 3.794 -2.454 1.00 91.25 171 GLY A N 1
ATOM 1349 C CA . GLY A 1 171 ? 14.889 3.382 -1.909 1.00 91.25 171 GLY A CA 1
ATOM 1350 C C . GLY A 1 171 ? 14.845 2.196 -0.938 1.00 91.25 171 GLY A C 1
ATOM 1351 O O . GLY A 1 171 ? 15.682 2.116 -0.038 1.00 91.25 171 GLY A O 1
ATOM 1352 N N . ARG A 1 172 ? 13.868 1.294 -1.081 1.00 92.75 172 ARG A N 1
ATOM 1353 C CA . ARG A 1 172 ? 13.713 0.069 -0.267 1.00 92.75 172 ARG A CA 1
ATOM 1354 C C . ARG A 1 172 ? 13.947 -1.225 -1.049 1.00 92.75 172 ARG A C 1
ATOM 1356 O O . ARG A 1 172 ? 14.027 -2.292 -0.445 1.00 92.75 172 ARG A O 1
ATOM 1363 N N . TRP A 1 173 ? 14.035 -1.145 -2.373 1.00 93.88 173 TRP A N 1
ATOM 1364 C CA . TRP A 1 173 ? 14.138 -2.312 -3.242 1.00 93.88 173 TRP A CA 1
ATOM 1365 C C . TRP A 1 173 ? 15.469 -3.06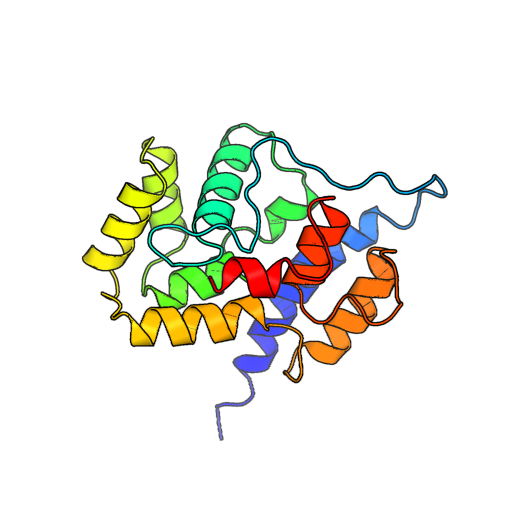2 -3.115 1.00 93.88 173 TRP A C 1
ATOM 1367 O O . TRP A 1 173 ? 16.541 -2.463 -3.030 1.00 93.88 173 TRP A O 1
ATOM 1377 N N . TYR A 1 174 ? 15.381 -4.389 -3.195 1.00 93.50 174 TYR A N 1
ATOM 1378 C CA . TYR A 1 174 ? 16.487 -5.318 -3.426 1.00 93.50 174 TYR A CA 1
ATOM 1379 C C . TYR A 1 174 ? 15.975 -6.525 -4.243 1.00 93.50 174 TYR A C 1
ATOM 1381 O O . TYR A 1 174 ? 14.771 -6.791 -4.219 1.00 93.50 174 TYR A O 1
ATOM 1389 N N . PRO A 1 175 ? 16.842 -7.277 -4.957 1.00 90.50 175 PRO A N 1
ATOM 1390 C CA . PRO A 1 175 ? 16.417 -8.263 -5.966 1.00 90.50 175 PRO A CA 1
ATOM 1391 C C . PRO A 1 175 ? 15.433 -9.350 -5.502 1.00 90.50 175 PRO A C 1
ATOM 1393 O O . PRO A 1 175 ? 14.629 -9.834 -6.300 1.00 90.50 175 PRO A O 1
ATOM 1396 N N . ASP A 1 176 ? 15.478 -9.727 -4.225 1.00 93.12 176 ASP A N 1
ATOM 1397 C CA . ASP A 1 176 ? 14.654 -10.796 -3.651 1.00 93.12 176 ASP A CA 1
ATOM 1398 C C . ASP A 1 176 ? 13.530 -10.287 -2.734 1.00 93.12 176 ASP A C 1
ATOM 1400 O O . ASP A 1 176 ? 12.876 -11.096 -2.079 1.00 93.12 176 ASP A O 1
ATOM 1404 N N . ILE A 1 177 ? 13.232 -8.979 -2.720 1.00 94.94 177 ILE A N 1
ATOM 1405 C CA . ILE A 1 177 ? 12.208 -8.403 -1.827 1.00 94.94 177 ILE A CA 1
ATOM 1406 C C . ILE A 1 177 ? 10.850 -9.096 -1.951 1.00 94.94 177 ILE A C 1
ATOM 1408 O O . ILE A 1 177 ? 10.208 -9.395 -0.947 1.00 94.94 177 ILE A O 1
ATOM 1412 N N . TRP A 1 178 ? 10.433 -9.422 -3.176 1.00 93.19 178 TRP A N 1
ATOM 1413 C CA . TRP A 1 178 ? 9.188 -10.143 -3.414 1.00 93.19 178 TRP A CA 1
ATOM 1414 C C . TRP A 1 178 ? 9.250 -11.560 -2.835 1.00 93.19 178 TRP A C 1
ATOM 1416 O O . TRP A 1 178 ? 8.288 -12.008 -2.224 1.00 93.19 178 TRP A O 1
ATOM 1426 N N . ARG A 1 179 ? 10.377 -12.266 -2.989 1.00 93.62 179 ARG A N 1
ATOM 1427 C CA . ARG A 1 179 ? 10.559 -13.642 -2.509 1.00 93.62 179 ARG A CA 1
ATOM 1428 C C . ARG A 1 179 ? 10.535 -13.689 -0.989 1.00 93.62 179 ARG A C 1
ATOM 1430 O O . ARG A 1 179 ? 9.872 -14.554 -0.425 1.00 93.62 179 ARG A O 1
ATOM 1437 N N . ASP A 1 180 ? 11.228 -12.756 -0.349 1.00 95.12 180 ASP A N 1
ATOM 1438 C CA . ASP A 1 180 ? 11.264 -12.637 1.105 1.00 95.12 180 ASP A CA 1
ATOM 1439 C C . ASP A 1 180 ? 9.895 -12.238 1.662 1.00 95.12 180 ASP A C 1
ATOM 1441 O O . ASP A 1 180 ? 9.472 -12.774 2.682 1.00 95.12 180 ASP A O 1
ATOM 1445 N N . ALA A 1 181 ? 9.142 -11.401 0.944 1.00 93.69 181 ALA A N 1
ATOM 1446 C CA . ALA A 1 181 ? 7.770 -11.073 1.308 1.00 93.69 181 ALA A CA 1
ATOM 1447 C C . ALA A 1 181 ? 6.817 -12.279 1.253 1.00 93.69 181 ALA A C 1
ATOM 1449 O O . ALA A 1 181 ? 5.793 -12.262 1.926 1.00 93.69 181 ALA A O 1
ATOM 1450 N N . TRP A 1 182 ? 7.110 -13.334 0.489 1.00 92.69 182 TRP A N 1
ATOM 1451 C CA . TRP A 1 182 ? 6.282 -14.549 0.454 1.00 92.69 182 TRP A CA 1
ATOM 1452 C C . TRP A 1 182 ? 6.638 -15.585 1.527 1.00 92.69 182 TRP A C 1
ATOM 1454 O O . TRP A 1 182 ? 5.884 -16.543 1.688 1.00 92.69 182 TRP A O 1
ATOM 1464 N N . ARG A 1 183 ? 7.741 -15.396 2.258 1.00 87.81 183 ARG A N 1
ATOM 1465 C CA . ARG A 1 183 ? 8.076 -16.204 3.441 1.00 87.81 183 ARG A CA 1
ATOM 1466 C C . ARG A 1 183 ? 7.235 -15.785 4.644 1.00 87.81 183 ARG A C 1
ATOM 1468 O O . ARG A 1 183 ? 6.942 -16.676 5.462 1.00 87.81 183 ARG A O 1
#

Sequence (183 aa):
MRSVSILAKTGKALQLALAAAVAERGRSTNTRIAMKVEGLKGCFEKTQGVFYFARMCSKIRLHAQGKLPKDYQEGLGQGFDGRTCRYFGVRYEDVREQVLSGKTDVEVLDWCLANGRRLTEEEILIYNSFISKRGWHDDETGVLAEMITTFGVRDDGSVRTYFDLIEMDEGRWYPDIWRDAWR

pLDDT: mean 84.39, std 21.52, range [26.72, 98.88]

Secondary structure (DSSP, 8-state):
---STTHHHHHHHHHHHHHHHHHTTTT--S-------TTPPPTT-EETTEESHHHHHHHHHHHHTT-S-HHHHTTTTSHHHHHHHHHHT--HHHHHHHHHTT--HHHHHHHHHHHS-PPPHHHHHHHHHHHHTTTSSSTTHHHHHHHHHHHT---SS---SHHHHHHHHTT---TTHHHHHT-

Foldseek 3Di:
DPPPVPVVVQLVQVVCLQVVLLVVVPPDPDDQDQPAQPQQDAQLDDQPLAGCLSNLLSLLVCVVVVRRDPSCVSCRCGDLVVVVLVLLQHGSVVLSVCSVVVDDSNVSVVVSCVVGPPDDPVSSVVNCVVSFQALAPDPCVVVVVVSCVSLVFDPPPLDRHVSQVNCRSNVNDDSCSVVVSVD